Protein AF-A0AAU0F4C0-F1 (afdb_monomer)

Secondary structure (DSSP, 8-state):
-PPPPPP--HHHHHHHHHHHHHTT--HHHHHHHHHHHHHHTGGGS-HHHHHS-TT-HHHHHHHHHHHHHHHHHHHHHHHHHHHHHHHHHHHHHHHHHHHHHHS-TT----HHHHHHHHHHHHHHHHHHHTT--HHHHHHHHHHHH-HHHHHHHHHHHHHHHHHHTT-

Solvent-accessible surface area (backbone atoms only — not comparable to full-atom values): 9685 Å² total; per-residue (Å²): 134,86,79,80,82,80,88,74,57,72,66,61,49,50,54,45,47,52,53,13,60,76,70,73,44,57,55,69,56,50,53,50,52,54,50,48,52,50,63,79,42,37,89,74,65,36,69,68,62,58,68,74,56,87,81,47,70,68,62,52,51,54,51,50,52,54,49,50,52,53,51,50,52,51,52,50,51,49,51,53,51,49,50,52,51,48,53,50,49,52,51,47,48,52,49,50,51,48,42,66,60,63,72,44,93,80,57,91,77,54,70,69,57,56,54,50,53,52,55,48,52,53,49,49,53,53,31,53,77,67,77,43,52,73,66,56,52,37,53,49,39,29,73,76,72,31,62,70,58,22,52,52,50,53,54,52,50,54,58,51,56,60,58,61,71,77,108

Foldseek 3Di:
DDDDDDDDDPVVVVVLVVVCVVVVHDSVVSVVVVVVVCVVVVVCVDVCLCVPPVDDPPVNVVVVVVVVVVVVVVVVVVVVVVVVVVVVVVVVVVVVVVCVVVVCPPDDDPVVVVVVVVVVVVVCVVQVVVVHDVVNVLVVCCVPPNNVVSVVSVVVVVVVVVVVVVD

pLDDT: mean 70.91, std 15.02, range [34.91, 93.12]

Mean predicted aligned error: 20.2 Å

Radius of gyration: 31.04 Å; Cα contacts (8 Å, |Δi|>4): 35; chains: 1; bounding box: 65×51×76 Å

Organism: NCBI:txid1735111

Sequence (167 aa):
MAFKQINVDAETFEKINEISNLFQIKKYVAVKKIVEFFSENISIVDEKFFASEQKNLDAIDDKLEKMFKSILQSEVNRIISFIKVQDKFMANMKRDLVKLVDSDHSKTDSPLFYYYDIVFEYCELFLEKNNLSFNDVYEEIKKNQGIDYAQEFQKALNNIQTKSVQH

Structure (mmCIF, N/CA/C/O backbone):
data_AF-A0AAU0F4C0-F1
#
_entry.id   AF-A0AAU0F4C0-F1
#
loop_
_atom_site.group_PDB
_atom_site.id
_atom_site.type_symbol
_atom_site.label_atom_id
_atom_site.label_alt_id
_atom_site.label_comp_id
_atom_site.label_asym_id
_atom_site.label_entity_id
_atom_site.label_seq_id
_atom_site.pdbx_PDB_ins_code
_atom_site.Cartn_x
_atom_site.Cartn_y
_atom_site.Cartn_z
_atom_site.occupancy
_atom_site.B_iso_or_equiv
_atom_site.auth_seq_id
_atom_site.auth_comp_id
_atom_site.auth_asym_id
_atom_site.auth_atom_id
_atom_site.pdbx_PDB_model_num
ATOM 1 N N . MET A 1 1 ? -34.356 -28.435 16.110 1.00 45.12 1 MET A N 1
ATOM 2 C CA . MET A 1 1 ? -33.372 -27.698 16.932 1.00 45.12 1 MET A CA 1
ATOM 3 C C . MET A 1 1 ? -33.948 -26.322 17.207 1.00 45.12 1 MET A C 1
ATOM 5 O O . MET A 1 1 ? -34.289 -25.640 16.251 1.00 45.12 1 MET A O 1
ATOM 9 N N . ALA A 1 2 ? -34.141 -25.948 18.471 1.00 44.44 2 ALA A N 1
ATOM 10 C CA . ALA A 1 2 ? -34.570 -24.594 18.810 1.00 44.44 2 ALA A CA 1
ATOM 11 C C . ALA A 1 2 ? -33.359 -23.664 18.686 1.00 44.44 2 ALA A C 1
ATOM 13 O O . ALA A 1 2 ? -32.356 -23.864 19.373 1.00 44.44 2 ALA A O 1
ATOM 14 N N . PHE A 1 3 ? -33.423 -22.687 17.783 1.00 51.41 3 PHE A N 1
ATOM 15 C CA . PHE A 1 3 ? -32.409 -21.641 17.728 1.00 51.41 3 PHE A CA 1
ATOM 16 C C . PHE A 1 3 ? -32.536 -20.802 18.999 1.00 51.41 3 PHE A C 1
ATOM 18 O O . PHE A 1 3 ? -33.595 -20.236 19.265 1.00 51.41 3 PHE A O 1
ATOM 25 N N . LYS A 1 4 ? -31.474 -20.754 19.811 1.00 70.12 4 LYS A N 1
ATOM 26 C CA . LYS A 1 4 ? -31.420 -19.828 20.943 1.00 70.12 4 LYS A CA 1
ATOM 27 C C . LYS A 1 4 ? -31.392 -18.413 20.380 1.00 70.12 4 LYS A C 1
ATOM 29 O O . LYS A 1 4 ? -30.469 -18.054 19.652 1.00 70.12 4 LYS A O 1
ATOM 34 N N . GLN A 1 5 ? -32.416 -17.636 20.701 1.00 74.75 5 GLN A N 1
ATOM 35 C CA . GLN A 1 5 ? -32.456 -16.225 20.364 1.00 74.75 5 GLN A CA 1
ATOM 36 C C . GLN A 1 5 ? -31.503 -15.477 21.298 1.00 74.75 5 GLN A C 1
ATOM 38 O O . GLN A 1 5 ? -31.560 -15.649 22.516 1.00 74.75 5 GLN A O 1
ATOM 43 N N . ILE A 1 6 ? -30.600 -14.690 20.718 1.00 72.62 6 ILE A N 1
ATOM 44 C CA . ILE A 1 6 ? -29.698 -13.811 21.460 1.00 72.62 6 ILE A CA 1
ATOM 45 C C . ILE A 1 6 ? -30.324 -12.423 21.424 1.00 72.62 6 ILE A C 1
ATOM 47 O O . ILE A 1 6 ? -30.520 -11.861 20.346 1.00 72.62 6 ILE A O 1
ATOM 51 N N . ASN A 1 7 ? -30.658 -11.895 22.597 1.00 79.12 7 ASN A N 1
ATOM 52 C CA . ASN A 1 7 ? -31.105 -10.517 22.731 1.00 79.12 7 ASN A CA 1
ATOM 53 C C . ASN A 1 7 ? -29.868 -9.629 22.863 1.00 79.12 7 ASN A C 1
ATOM 55 O O . ASN A 1 7 ? -29.039 -9.859 23.741 1.00 79.12 7 ASN A O 1
ATOM 59 N N . VAL A 1 8 ? -29.754 -8.643 21.981 1.00 81.38 8 VAL A N 1
ATOM 60 C CA . VAL A 1 8 ? -28.727 -7.596 22.022 1.00 81.38 8 VAL A CA 1
ATOM 61 C C . VAL A 1 8 ? -29.414 -6.250 22.208 1.00 81.38 8 VAL A C 1
ATOM 63 O O . VAL A 1 8 ? -30.569 -6.084 21.808 1.00 81.38 8 VAL A O 1
ATOM 66 N N . ASP A 1 9 ? -28.729 -5.306 22.841 1.00 86.38 9 ASP A N 1
ATOM 67 C CA . ASP A 1 9 ? -29.214 -3.936 22.959 1.00 86.38 9 ASP A CA 1
ATOM 68 C C . ASP A 1 9 ? -29.210 -3.219 21.593 1.00 86.38 9 ASP A C 1
ATOM 70 O O . ASP A 1 9 ? -28.618 -3.681 20.611 1.00 86.38 9 ASP A O 1
ATOM 74 N N . ALA A 1 10 ? -29.916 -2.089 21.526 1.00 84.75 10 ALA A N 1
ATOM 75 C CA . ALA A 1 10 ? -30.101 -1.341 20.286 1.00 84.75 10 ALA A CA 1
ATOM 76 C C . ALA A 1 10 ? -28.785 -0.773 19.727 1.00 84.75 10 ALA A C 1
ATOM 78 O O . ALA A 1 10 ? -28.613 -0.739 18.511 1.00 84.75 10 ALA A O 1
ATOM 79 N N . GLU A 1 11 ? -27.848 -0.374 20.590 1.00 86.56 11 GLU A N 1
ATOM 80 C CA . GLU A 1 11 ? -26.563 0.187 20.169 1.00 86.56 11 GLU A CA 1
ATOM 81 C C . GLU A 1 11 ? -25.691 -0.894 19.520 1.00 86.56 11 GLU A C 1
ATOM 83 O O . GLU A 1 11 ? -25.175 -0.715 18.416 1.00 86.56 11 GLU A O 1
ATOM 88 N N . THR A 1 12 ? -25.596 -2.063 20.157 1.00 84.94 12 THR A N 1
ATOM 89 C CA . THR A 1 12 ? -24.905 -3.232 19.607 1.00 84.94 12 THR A CA 1
ATOM 90 C C . THR A 1 12 ? -25.523 -3.661 18.275 1.00 84.94 12 THR A C 1
ATOM 92 O O . THR A 1 12 ? -24.805 -4.012 17.335 1.00 84.94 12 THR A O 1
ATOM 95 N N . PHE A 1 13 ? -26.853 -3.610 18.154 1.00 86.50 13 PHE A N 1
ATOM 96 C CA . PHE A 1 13 ? -27.536 -3.930 16.903 1.00 86.50 13 PHE A CA 1
ATOM 97 C C . PHE A 1 13 ? -27.202 -2.945 15.775 1.00 86.50 13 PHE A C 1
ATOM 99 O O . PHE A 1 13 ? -26.969 -3.385 14.646 1.00 86.50 13 PHE A O 1
ATOM 106 N N . GLU A 1 14 ? -27.127 -1.642 16.062 1.00 91.00 14 GLU A N 1
ATOM 107 C CA . GLU A 1 14 ? -26.717 -0.645 15.067 1.00 91.00 14 GLU A CA 1
ATOM 108 C C . GLU A 1 14 ? -25.257 -0.815 14.643 1.00 91.00 14 GLU A C 1
ATOM 110 O O . GLU A 1 14 ? -24.973 -0.832 13.448 1.00 91.00 14 GLU A O 1
ATOM 115 N N . LYS A 1 15 ? -24.335 -1.095 15.571 1.00 90.00 15 LYS A N 1
ATOM 116 C CA . LYS A 1 15 ? -22.936 -1.399 15.210 1.00 90.00 15 LYS A CA 1
ATOM 117 C C . LYS A 1 15 ? -22.832 -2.621 14.289 1.00 90.00 15 LYS A C 1
ATOM 119 O O . LYS A 1 15 ? -22.069 -2.625 13.322 1.00 90.00 15 LYS A O 1
ATOM 124 N N . ILE A 1 16 ? -23.639 -3.658 14.532 1.00 90.62 16 ILE A N 1
ATOM 125 C CA . ILE A 1 16 ? -23.721 -4.821 13.634 1.00 90.62 16 ILE A CA 1
ATOM 126 C C . ILE A 1 16 ? -24.290 -4.417 12.263 1.00 90.62 16 ILE A C 1
ATOM 128 O O . ILE A 1 16 ? -23.818 -4.928 11.243 1.00 90.62 16 ILE A O 1
ATOM 132 N N . ASN A 1 17 ? -25.274 -3.510 12.209 1.00 89.94 17 ASN A N 1
ATOM 133 C CA . ASN A 1 17 ? -25.804 -2.979 10.948 1.00 89.94 17 ASN A CA 1
ATOM 134 C C . ASN A 1 17 ? -24.740 -2.221 10.159 1.00 89.94 17 ASN A C 1
ATOM 136 O O . ASN A 1 17 ? -24.603 -2.457 8.960 1.00 89.94 17 ASN A O 1
ATOM 140 N N . GLU A 1 18 ? -23.983 -1.344 10.812 1.00 92.38 18 GLU A N 1
ATOM 141 C CA . GLU A 1 18 ? -22.927 -0.556 10.179 1.00 92.38 18 GLU A CA 1
ATOM 142 C C . GLU A 1 18 ? -21.862 -1.456 9.553 1.00 92.38 18 GLU A C 1
ATOM 144 O O . GLU A 1 18 ? -21.565 -1.315 8.368 1.00 92.38 18 GLU A O 1
ATOM 149 N N . ILE A 1 19 ? -21.363 -2.450 10.29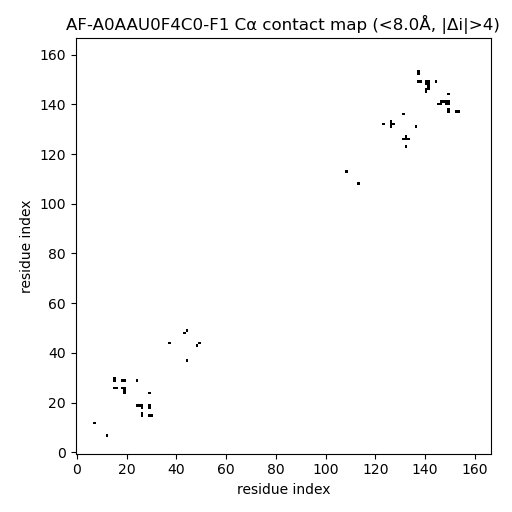6 1.00 89.94 19 ILE A N 1
ATOM 150 C CA . ILE A 1 19 ? -20.388 -3.428 9.785 1.00 89.94 19 ILE A CA 1
ATOM 151 C C . ILE A 1 19 ? -20.983 -4.221 8.613 1.00 89.94 19 ILE A C 1
ATOM 153 O O . ILE A 1 19 ? -20.341 -4.407 7.578 1.00 89.94 19 ILE A O 1
ATOM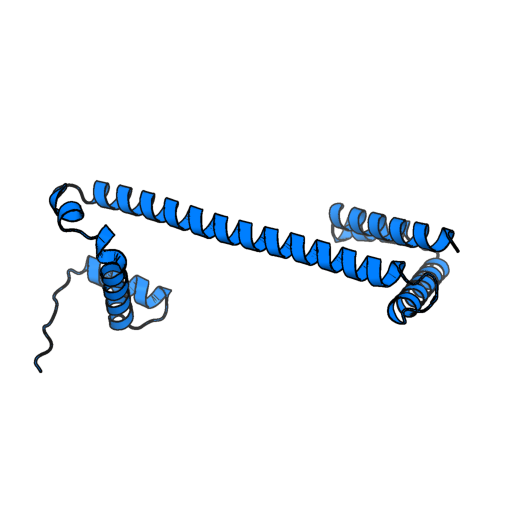 157 N N . SER A 1 20 ? -22.227 -4.681 8.753 1.00 90.69 20 SER A N 1
ATOM 158 C CA . SER A 1 20 ? -22.945 -5.419 7.708 1.00 90.69 20 SER A CA 1
ATOM 159 C C . SER A 1 20 ? -23.050 -4.603 6.414 1.00 90.69 20 SER A C 1
ATOM 161 O O . SER A 1 20 ? -22.793 -5.140 5.335 1.00 90.69 20 SER A O 1
ATOM 163 N N . ASN A 1 21 ? -23.367 -3.312 6.523 1.00 89.69 21 ASN A N 1
ATOM 164 C CA . ASN A 1 21 ? -23.500 -2.398 5.391 1.00 89.69 21 ASN A CA 1
ATOM 165 C C . ASN A 1 21 ? -22.142 -2.048 4.770 1.00 89.69 21 ASN A C 1
ATOM 167 O O . ASN A 1 21 ? -22.007 -2.101 3.548 1.00 89.69 21 ASN A O 1
ATOM 171 N N . LEU A 1 22 ? -21.134 -1.744 5.594 1.00 93.12 22 LEU A N 1
ATOM 172 C CA . LEU A 1 22 ? -19.794 -1.354 5.151 1.00 93.12 22 LEU A CA 1
ATOM 173 C C . LEU A 1 22 ? -19.130 -2.447 4.307 1.00 93.12 22 LEU A C 1
ATOM 175 O O . LEU A 1 22 ? -18.560 -2.164 3.257 1.00 93.12 22 LEU A O 1
ATOM 179 N N . PHE A 1 23 ? -19.239 -3.702 4.745 1.00 89.94 23 PHE A N 1
ATOM 180 C CA . PHE A 1 23 ? -18.644 -4.846 4.051 1.00 89.94 23 PHE A CA 1
ATOM 181 C C . PHE A 1 23 ? -19.611 -5.550 3.090 1.00 89.94 23 PHE A C 1
ATOM 183 O O . PHE A 1 23 ? -19.240 -6.554 2.487 1.00 89.94 23 PHE A O 1
ATOM 190 N N . GLN A 1 24 ? -20.844 -5.050 2.947 1.00 92.19 24 GLN A N 1
ATOM 191 C CA . GLN A 1 24 ? -21.904 -5.651 2.127 1.00 92.19 24 GLN A CA 1
ATOM 192 C C . GLN A 1 24 ? -22.139 -7.146 2.413 1.00 92.19 24 GLN A C 1
ATOM 194 O O . GLN A 1 24 ? -22.375 -7.958 1.516 1.00 92.19 24 GLN A O 1
ATOM 199 N N . ILE A 1 25 ? -22.092 -7.526 3.687 1.00 90.44 25 ILE A N 1
ATOM 200 C CA . ILE A 1 25 ? -22.332 -8.899 4.144 1.00 90.44 25 ILE A CA 1
ATOM 201 C C . ILE A 1 25 ? -23.614 -8.969 4.959 1.00 90.44 25 ILE A C 1
ATOM 203 O O . ILE A 1 25 ? -24.063 -7.977 5.517 1.00 90.44 25 ILE A O 1
ATOM 207 N N . LYS A 1 26 ? -24.216 -10.155 5.078 1.00 90.25 26 LYS A N 1
ATOM 208 C CA . LYS A 1 26 ? -25.392 -10.348 5.943 1.00 90.25 26 LYS A CA 1
ATOM 209 C C . LYS A 1 26 ? -24.985 -10.249 7.421 1.00 90.25 26 LYS A C 1
ATOM 211 O O . LYS A 1 26 ? -23.952 -10.794 7.801 1.00 90.25 26 LYS A O 1
ATOM 216 N N . LYS A 1 27 ? -25.836 -9.667 8.275 1.00 86.00 27 LYS A N 1
ATOM 217 C CA . LYS A 1 27 ? -25.580 -9.481 9.724 1.00 86.00 27 LYS A CA 1
ATOM 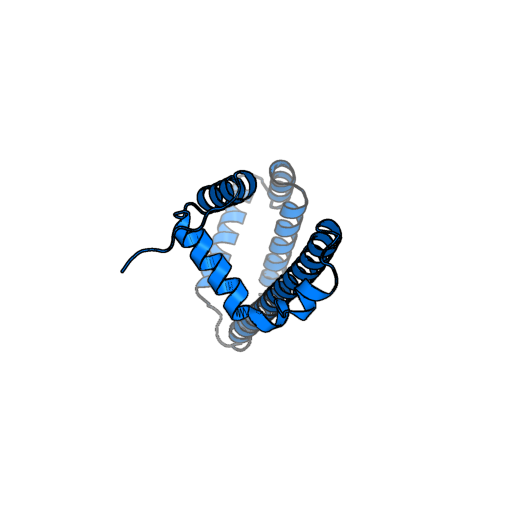218 C C . LYS A 1 27 ? -25.099 -10.750 10.437 1.00 86.00 27 LYS A C 1
ATOM 220 O O . LYS A 1 27 ? -24.137 -10.707 11.193 1.00 86.00 27 LYS A O 1
ATOM 225 N N . TYR A 1 28 ? -25.707 -11.907 10.154 1.00 84.88 28 TYR A N 1
ATOM 226 C CA . TYR A 1 28 ? -25.278 -13.173 10.767 1.00 84.88 28 TYR A CA 1
ATOM 227 C C . TYR A 1 28 ? -23.866 -13.603 10.333 1.00 84.88 28 TYR A C 1
ATOM 229 O O . TYR A 1 28 ? -23.175 -14.270 11.097 1.00 84.88 28 TYR A O 1
ATOM 237 N N . VAL A 1 29 ? -23.427 -13.232 9.123 1.00 83.62 29 VAL A N 1
ATOM 238 C CA . VAL A 1 29 ? -22.064 -13.491 8.631 1.00 83.62 29 VAL A CA 1
ATOM 239 C C . VAL A 1 29 ? -21.077 -12.592 9.364 1.00 83.62 29 VAL A C 1
ATOM 241 O O . VAL A 1 29 ? -20.033 -13.082 9.783 1.00 83.62 29 VAL A O 1
ATOM 244 N N . ALA A 1 30 ? -21.432 -11.322 9.581 1.00 86.62 30 ALA A N 1
ATOM 245 C CA . ALA A 1 30 ? -20.632 -10.401 10.386 1.00 86.62 30 ALA A CA 1
ATOM 246 C C . ALA A 1 30 ? -20.437 -10.946 11.810 1.00 86.62 30 ALA A C 1
ATOM 248 O O . ALA A 1 30 ? -19.305 -11.114 12.256 1.00 86.62 30 ALA A O 1
ATOM 249 N N . VAL A 1 31 ? -21.526 -11.343 12.479 1.00 86.00 31 VAL A N 1
ATOM 250 C CA . VAL A 1 31 ? -21.469 -11.946 13.823 1.00 86.00 31 VAL A CA 1
ATOM 251 C C . VAL A 1 31 ? -20.630 -13.227 13.828 1.00 86.00 31 VAL A C 1
ATOM 253 O O . VAL A 1 31 ? -19.776 -13.391 14.694 1.00 86.00 31 VAL A O 1
ATOM 256 N N . LYS A 1 32 ? -20.809 -14.119 12.843 1.00 84.50 32 LYS A N 1
ATOM 257 C CA . LYS A 1 32 ? -20.011 -15.352 12.734 1.00 84.50 32 LYS A CA 1
ATOM 258 C C . LYS A 1 32 ? -18.517 -15.051 12.613 1.00 84.50 32 LYS A C 1
ATOM 260 O O . LYS A 1 32 ? -17.724 -15.700 13.279 1.00 84.50 32 LYS A O 1
ATOM 265 N N . LYS A 1 33 ? -18.143 -14.061 11.799 1.00 84.88 33 LYS A N 1
ATOM 266 C CA . LYS A 1 33 ? -16.746 -13.661 11.593 1.00 84.88 33 LYS A CA 1
ATOM 267 C C . LYS A 1 33 ? -16.118 -13.053 12.841 1.00 84.88 33 LYS A C 1
ATOM 269 O O . LYS A 1 33 ? -14.971 -13.360 13.141 1.00 84.88 33 LYS A O 1
ATOM 274 N N . ILE A 1 34 ? -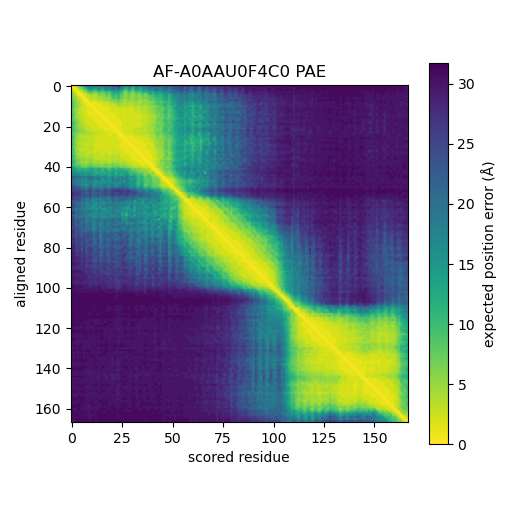16.877 -12.255 13.587 1.00 83.81 34 ILE A N 1
ATOM 275 C CA . ILE A 1 34 ? -16.438 -11.703 14.874 1.00 83.81 34 ILE A CA 1
ATOM 276 C C . ILE A 1 34 ? -16.189 -12.834 15.882 1.00 83.81 34 ILE A C 1
ATOM 278 O O . ILE A 1 34 ? -15.152 -12.861 16.539 1.00 83.81 34 ILE A O 1
ATOM 282 N N . VAL A 1 35 ? -17.104 -13.805 15.966 1.00 83.00 35 VAL A N 1
ATOM 283 C CA . VAL A 1 35 ? -16.941 -14.974 16.844 1.00 83.00 35 VAL A CA 1
ATOM 284 C C . VAL A 1 35 ? -15.742 -15.828 16.425 1.00 83.00 35 VAL A C 1
ATOM 286 O O . VAL A 1 35 ? -14.957 -16.215 17.284 1.00 83.00 35 VAL A O 1
ATOM 289 N N . GLU A 1 36 ? -15.571 -16.093 15.124 1.00 81.81 36 GLU A N 1
ATOM 290 C CA . GLU A 1 36 ? -14.408 -16.816 14.583 1.00 81.81 36 GLU A CA 1
ATOM 291 C C . GLU A 1 36 ? -13.103 -16.116 14.986 1.00 81.81 36 GLU A C 1
ATOM 293 O O . GLU A 1 36 ? -12.242 -16.750 15.594 1.00 81.81 36 GLU A O 1
ATOM 298 N N . PHE A 1 37 ? -13.011 -14.800 14.767 1.00 82.44 37 PHE A N 1
ATOM 299 C CA . PHE A 1 37 ? -11.844 -13.996 15.125 1.00 82.44 37 PHE A CA 1
ATOM 300 C C . PHE A 1 37 ? -11.485 -14.121 16.608 1.00 82.44 37 PHE A C 1
ATOM 302 O O . PHE A 1 37 ? -10.341 -14.429 16.939 1.00 82.44 37 PHE A O 1
ATOM 309 N N . PHE A 1 38 ? -12.445 -13.934 17.516 1.00 77.19 38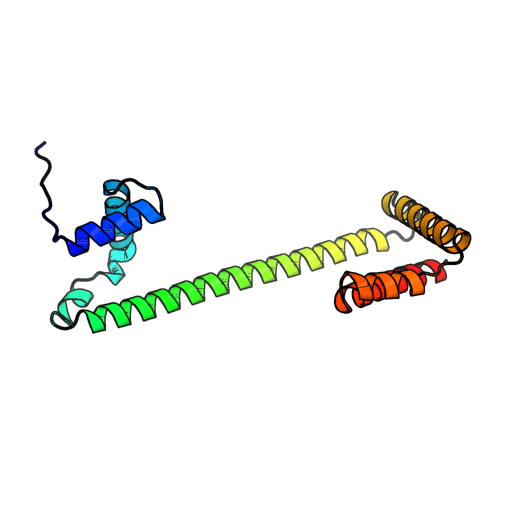 PHE A N 1
ATOM 310 C CA . PHE A 1 38 ? -12.161 -14.055 18.947 1.00 77.19 38 PHE A CA 1
ATOM 311 C C . PHE A 1 38 ? -11.864 -15.496 19.374 1.00 77.19 38 PHE A C 1
ATOM 313 O O . PHE A 1 38 ? -11.056 -15.695 20.275 1.00 77.19 38 PHE A O 1
ATOM 320 N N . SER A 1 39 ? -12.450 -16.501 18.714 1.00 74.06 39 SER A N 1
ATOM 321 C CA . SER A 1 39 ? -12.148 -17.910 18.996 1.00 74.06 39 SER A CA 1
ATOM 322 C C . SER A 1 39 ? -10.722 -18.299 18.594 1.00 74.06 39 SER A C 1
ATOM 324 O O . SER A 1 39 ? -10.038 -18.995 19.340 1.00 74.06 39 SER A O 1
ATOM 326 N N . GLU A 1 40 ? -10.243 -17.801 17.451 1.00 75.94 40 GLU A N 1
ATOM 327 C CA . GLU A 1 40 ? -8.881 -18.037 16.956 1.00 75.94 40 GLU A CA 1
ATOM 328 C C . GLU A 1 40 ? -7.839 -17.265 17.775 1.00 75.94 40 GLU A C 1
ATOM 330 O O . GLU A 1 40 ? -6.690 -17.686 17.890 1.00 75.94 40 GLU A O 1
ATOM 335 N N . ASN A 1 41 ? -8.262 -16.167 18.404 1.00 72.00 41 ASN A N 1
ATOM 336 C CA . ASN A 1 41 ? -7.429 -15.297 19.224 1.00 72.00 41 ASN A CA 1
ATOM 337 C C . ASN A 1 41 ? -7.756 -15.414 20.722 1.00 72.00 41 ASN A C 1
ATOM 339 O O . ASN A 1 41 ? -7.553 -14.467 21.477 1.00 72.00 41 ASN A O 1
ATOM 343 N N . ILE A 1 42 ? -8.234 -16.581 21.174 1.00 65.06 42 ILE A N 1
ATOM 344 C CA . ILE A 1 42 ? -8.664 -16.827 22.564 1.00 65.06 42 ILE A CA 1
ATOM 345 C C . ILE A 1 42 ? -7.587 -16.481 23.604 1.00 65.06 42 ILE A C 1
ATOM 347 O O . ILE A 1 42 ? -7.917 -16.056 24.706 1.00 65.06 42 ILE A O 1
ATOM 351 N N . SER A 1 43 ? -6.302 -16.594 23.254 1.00 63.66 43 SER A N 1
ATOM 352 C CA . SER A 1 43 ? -5.180 -16.198 24.119 1.00 63.66 43 SER A CA 1
ATOM 353 C C . SER A 1 43 ? -5.164 -14.702 24.466 1.00 63.66 43 SER A C 1
ATOM 355 O O . SER A 1 43 ? -4.552 -14.311 25.456 1.00 63.66 43 SER A O 1
ATOM 357 N N . ILE A 1 44 ? -5.837 -13.872 23.666 1.00 61.50 44 ILE A N 1
ATOM 358 C CA . ILE A 1 44 ? -6.006 -12.425 23.861 1.00 61.50 44 ILE A CA 1
ATOM 359 C C . ILE A 1 44 ? -7.261 -12.126 24.703 1.00 61.50 44 ILE A C 1
ATOM 361 O O . ILE A 1 44 ? -7.339 -11.095 25.364 1.00 61.50 44 ILE A O 1
ATOM 365 N N . VAL A 1 45 ? -8.218 -13.056 24.707 1.00 60.12 45 VAL A N 1
ATOM 366 C CA . VAL A 1 45 ? -9.585 -12.938 25.243 1.00 60.12 45 VAL A CA 1
ATOM 367 C C . VAL A 1 45 ? -9.754 -13.851 26.473 1.00 60.12 45 VAL A C 1
ATOM 369 O O . VAL A 1 45 ? -10.810 -14.432 26.705 1.00 60.12 45 VAL A O 1
ATOM 372 N N . ASP A 1 46 ? -8.678 -14.042 27.237 1.00 61.91 46 ASP A N 1
ATOM 373 C CA . ASP A 1 46 ? -8.653 -14.805 28.493 1.00 61.91 46 ASP A CA 1
ATOM 374 C C . ASP A 1 46 ? -9.603 -14.157 29.526 1.00 61.91 46 ASP A C 1
ATOM 376 O O . ASP A 1 46 ? -9.769 -12.939 29.550 1.00 61.91 46 ASP A O 1
ATOM 380 N N . GLU A 1 47 ? -10.199 -14.944 30.427 1.00 60.16 47 GLU A N 1
ATOM 381 C CA . GLU A 1 47 ? -10.880 -14.439 31.627 1.00 60.16 47 GLU A CA 1
ATOM 382 C C . GLU A 1 47 ? -10.066 -13.368 32.366 1.00 60.16 47 GLU A C 1
ATOM 384 O O . GLU A 1 47 ? -10.657 -12.424 32.867 1.00 60.16 47 GLU A O 1
ATOM 389 N N . LYS A 1 48 ? -8.728 -13.418 32.377 1.00 60.81 48 LYS A N 1
ATOM 390 C CA . LYS A 1 48 ? -7.858 -12.360 32.924 1.00 60.81 48 LYS A CA 1
ATOM 391 C C . LYS A 1 48 ? -7.992 -11.011 32.213 1.00 60.81 48 LYS A C 1
ATOM 393 O O . LYS A 1 48 ? -7.791 -9.988 32.860 1.00 60.81 48 LYS A O 1
ATOM 398 N N . PHE A 1 49 ? -8.318 -10.995 30.919 1.00 62.06 49 PHE A N 1
ATOM 399 C CA . PHE A 1 49 ? -8.588 -9.774 30.155 1.00 62.06 49 PHE A CA 1
ATOM 400 C C . PHE A 1 49 ? -9.872 -9.090 30.643 1.00 62.06 49 PHE A C 1
ATOM 402 O O . PHE A 1 49 ? -9.892 -7.872 30.798 1.00 62.06 49 PHE A O 1
ATOM 409 N N . PHE A 1 50 ? -10.914 -9.868 30.951 1.00 59.59 50 PHE A N 1
ATOM 410 C CA . PHE A 1 50 ? -12.194 -9.341 31.445 1.00 59.59 50 PHE A CA 1
ATOM 411 C C . PHE A 1 50 ? -12.261 -9.196 32.971 1.00 59.59 50 PHE A C 1
ATOM 413 O O . PHE A 1 50 ? -12.995 -8.350 33.478 1.00 59.59 50 PHE A O 1
ATOM 420 N N . ALA A 1 51 ? -11.495 -9.994 33.714 1.00 57.28 51 ALA A N 1
ATOM 421 C CA . ALA A 1 51 ? -11.478 -9.999 35.172 1.00 57.28 51 ALA A CA 1
ATOM 422 C C . ALA A 1 51 ? -10.670 -8.836 35.758 1.00 57.28 51 ALA A C 1
ATOM 424 O O . ALA A 1 51 ? -10.895 -8.482 36.915 1.00 57.28 51 ALA A O 1
ATOM 425 N N . SER A 1 52 ? -9.741 -8.227 35.003 1.00 52.53 52 SER A N 1
ATOM 426 C CA . SER A 1 52 ? -8.917 -7.140 35.543 1.00 52.53 52 SER A CA 1
ATOM 427 C C . SER A 1 52 ? -9.648 -5.804 35.664 1.00 52.53 52 SER A C 1
ATOM 429 O O . SER A 1 52 ? -9.297 -5.037 36.551 1.00 52.53 52 SER A O 1
ATOM 431 N N . GLU A 1 53 ? -10.659 -5.501 34.842 1.00 52.91 53 GLU A N 1
ATOM 432 C CA . GLU A 1 53 ? -11.300 -4.175 34.861 1.00 52.91 53 GLU A CA 1
ATOM 433 C C . GLU A 1 53 ? -12.772 -4.216 34.448 1.00 52.91 53 GLU A C 1
ATOM 435 O O . GLU A 1 53 ? -13.185 -3.727 33.402 1.00 52.91 53 GLU A O 1
ATOM 440 N N . GLN A 1 54 ? -13.617 -4.720 35.337 1.00 48.22 54 GLN A N 1
ATOM 441 C CA . GLN A 1 54 ? -15.069 -4.690 35.159 1.00 48.22 54 GLN A CA 1
ATOM 442 C C . GLN A 1 54 ? -15.691 -3.291 35.392 1.00 48.22 54 GLN A C 1
ATOM 444 O O . GLN A 1 54 ? -16.865 -3.197 35.746 1.00 48.22 54 GLN A O 1
ATOM 449 N N . LYS A 1 55 ? -14.927 -2.192 35.247 1.00 50.78 55 LYS A N 1
ATOM 450 C CA . LYS A 1 55 ? -15.411 -0.830 35.556 1.00 50.78 55 LYS A CA 1
ATOM 451 C C . LYS A 1 55 ? -15.021 0.308 34.605 1.00 50.78 55 LYS A C 1
ATOM 453 O O . LYS A 1 55 ? -15.538 1.396 34.819 1.00 50.78 55 LYS A O 1
ATOM 458 N N . ASN A 1 56 ? -14.214 0.107 33.562 1.00 53.88 56 ASN A N 1
ATOM 459 C CA . ASN A 1 56 ? -13.943 1.179 32.591 1.00 53.88 56 ASN A CA 1
ATOM 460 C C . ASN A 1 56 ? -13.864 0.633 31.164 1.00 53.88 56 ASN A C 1
ATOM 462 O O . ASN A 1 56 ? -12.837 0.100 30.755 1.00 53.88 56 ASN A O 1
ATOM 466 N N . LEU A 1 57 ? -14.954 0.794 30.409 1.00 57.88 57 LEU A N 1
ATOM 467 C CA . LEU A 1 57 ? -14.999 0.493 28.973 1.00 57.88 57 LEU A CA 1
ATOM 468 C C . LEU A 1 57 ? -13.927 1.288 28.208 1.00 57.88 57 LEU A C 1
ATOM 470 O O . LEU A 1 57 ? -13.235 0.713 27.376 1.00 57.88 57 LEU A O 1
ATOM 474 N N . ASP A 1 58 ? -13.674 2.538 28.607 1.00 58.12 58 ASP A N 1
ATOM 475 C CA . ASP A 1 58 ? -12.640 3.395 28.011 1.00 58.12 58 ASP A CA 1
ATOM 476 C C . ASP A 1 58 ? -11.222 2.804 28.124 1.00 58.12 58 ASP A C 1
ATOM 478 O O . ASP A 1 58 ? -10.406 2.948 27.219 1.00 58.12 58 ASP A O 1
ATOM 482 N N . ALA A 1 59 ? -10.914 2.095 29.217 1.00 59.16 59 ALA A N 1
ATOM 483 C CA . ALA A 1 59 ? -9.603 1.469 29.411 1.00 59.16 59 ALA A CA 1
ATOM 484 C C . ALA A 1 59 ? -9.425 0.211 28.541 1.00 59.16 59 ALA A C 1
ATOM 486 O O . ALA A 1 59 ? -8.311 -0.111 28.114 1.00 59.16 59 ALA A O 1
ATOM 487 N N . ILE A 1 60 ? -10.528 -0.484 28.250 1.00 58.16 60 ILE A N 1
ATOM 488 C CA . ILE A 1 60 ? -10.561 -1.613 27.318 1.00 58.16 60 ILE A CA 1
ATOM 489 C C . ILE A 1 60 ? -10.385 -1.100 25.884 1.00 58.16 60 ILE A C 1
ATOM 491 O O . ILE A 1 60 ? -9.565 -1.657 25.150 1.00 58.16 60 ILE A O 1
ATOM 495 N N . ASP A 1 61 ? -11.072 -0.016 25.518 1.00 62.56 61 ASP A N 1
ATOM 496 C CA . ASP A 1 61 ? -10.965 0.620 24.201 1.00 62.56 61 ASP A CA 1
ATOM 497 C C . ASP A 1 61 ? -9.541 1.130 23.936 1.00 62.56 61 ASP A C 1
ATOM 499 O O . ASP A 1 61 ? -8.942 0.776 22.920 1.00 62.56 61 ASP A O 1
ATOM 503 N N . ASP A 1 62 ? -8.926 1.824 24.898 1.00 69.38 62 ASP A N 1
ATOM 504 C CA . ASP A 1 62 ? -7.536 2.298 24.815 1.00 69.38 62 ASP A CA 1
ATOM 505 C C . ASP A 1 62 ? -6.531 1.155 24.597 1.00 69.38 62 ASP A C 1
ATOM 507 O O . ASP A 1 62 ? -5.510 1.289 23.906 1.00 69.38 62 ASP A O 1
ATOM 511 N N . LYS A 1 63 ? -6.783 0.008 25.233 1.00 66.06 63 LYS A N 1
ATOM 512 C CA . LYS A 1 63 ? -5.915 -1.168 25.146 1.00 66.06 63 LYS A CA 1
ATOM 513 C C . LYS A 1 63 ? -6.096 -1.881 23.811 1.00 66.06 63 LYS A C 1
ATOM 515 O O . LYS A 1 63 ? -5.096 -2.255 23.195 1.00 66.06 63 LYS A O 1
ATOM 520 N N . LEU A 1 64 ? -7.336 -2.016 23.342 1.00 65.50 64 LEU A N 1
ATOM 521 C CA . LEU A 1 64 ? -7.648 -2.540 22.014 1.00 65.50 64 LEU A CA 1
ATOM 522 C C . LEU A 1 64 ? -7.039 -1.653 20.927 1.00 65.50 64 LEU A C 1
ATOM 524 O O . LEU A 1 64 ? -6.361 -2.171 20.043 1.00 65.50 64 LEU A O 1
ATOM 528 N N . GLU A 1 65 ? -7.179 -0.333 21.022 1.00 69.38 65 GLU A N 1
ATOM 529 C CA . GLU A 1 65 ? -6.637 0.606 20.041 1.00 69.38 65 GLU A CA 1
ATOM 530 C C . GLU A 1 65 ? -5.102 0.549 19.985 1.00 69.38 65 GLU A C 1
ATOM 532 O O . GLU A 1 65 ? -4.515 0.451 18.902 1.00 69.38 65 GLU A O 1
ATOM 537 N N . LYS A 1 66 ? -4.424 0.495 21.142 1.00 73.00 66 LYS A N 1
ATOM 538 C CA . LYS A 1 66 ? -2.963 0.294 21.206 1.00 73.00 66 LYS A CA 1
ATOM 539 C C . LYS A 1 66 ? -2.531 -1.034 20.584 1.00 73.00 66 LYS A C 1
ATOM 541 O O . LYS A 1 66 ? -1.524 -1.072 19.871 1.00 73.00 66 LYS A O 1
ATOM 546 N N . MET A 1 67 ? -3.278 -2.110 20.825 1.00 67.56 67 MET A N 1
ATOM 547 C CA . MET A 1 67 ? -2.986 -3.423 20.248 1.00 67.56 67 MET A CA 1
ATOM 548 C C . MET A 1 67 ? -3.207 -3.442 18.733 1.00 67.56 67 MET A C 1
ATOM 550 O O . MET A 1 67 ? -2.316 -3.873 18.001 1.00 67.56 67 MET A O 1
ATOM 554 N N . PHE A 1 68 ? -4.326 -2.905 18.241 1.00 67.25 68 PHE A N 1
ATOM 555 C CA . PHE A 1 68 ? -4.600 -2.794 16.807 1.00 67.25 68 PHE A CA 1
ATOM 556 C C . PHE A 1 68 ? -3.550 -1.950 16.096 1.00 67.25 68 PHE A C 1
ATOM 558 O O . PHE A 1 68 ? -3.051 -2.354 15.047 1.00 67.25 68 PHE A O 1
ATOM 565 N N . LYS A 1 69 ? -3.148 -0.822 16.688 1.00 68.31 69 LYS A N 1
ATOM 566 C CA . LYS A 1 69 ? -2.090 0.032 16.145 1.00 68.31 69 LYS A CA 1
ATOM 567 C C . LYS A 1 69 ? -0.756 -0.708 16.048 1.00 68.31 69 LYS A C 1
ATOM 569 O O . LYS A 1 69 ? -0.078 -0.599 15.030 1.00 68.31 69 LYS A O 1
ATOM 574 N N . SER A 1 70 ? -0.401 -1.499 17.062 1.00 70.00 70 SER A N 1
ATOM 575 C CA . SER A 1 70 ? 0.814 -2.322 17.049 1.00 70.00 70 SER A CA 1
ATOM 576 C C . SER A 1 70 ? 0.777 -3.403 15.961 1.00 70.00 70 SER A C 1
ATOM 578 O O . SER A 1 70 ? 1.748 -3.551 15.215 1.00 70.00 70 SER A O 1
ATOM 580 N N . ILE A 1 71 ? -0.351 -4.108 15.820 1.00 68.31 71 ILE A N 1
ATOM 581 C CA . ILE A 1 71 ? -0.540 -5.147 14.798 1.00 68.31 71 ILE A CA 1
ATOM 582 C C . ILE A 1 71 ? -0.474 -4.533 13.397 1.00 68.31 71 ILE A C 1
ATOM 584 O O . ILE A 1 71 ? 0.328 -4.987 12.579 1.00 68.31 71 ILE A O 1
ATOM 588 N N . LEU A 1 72 ? -1.234 -3.461 13.148 1.00 65.00 72 LEU A N 1
ATOM 589 C CA . LEU A 1 72 ? -1.235 -2.723 11.881 1.00 65.00 72 LEU A CA 1
ATOM 590 C C . LEU A 1 72 ? 0.163 -2.227 11.518 1.00 65.00 72 LEU A C 1
ATOM 592 O O . LEU A 1 72 ? 0.595 -2.374 10.379 1.00 65.00 72 LEU A O 1
ATOM 596 N N . GLN A 1 73 ? 0.904 -1.684 12.482 1.00 71.19 73 GLN A N 1
ATOM 597 C CA . GLN A 1 73 ? 2.266 -1.224 12.241 1.00 71.19 73 GLN A CA 1
ATOM 598 C C . GLN A 1 73 ? 3.209 -2.384 11.889 1.00 71.19 73 GLN A C 1
ATOM 600 O O . GLN A 1 73 ? 4.070 -2.228 11.022 1.00 71.19 73 GLN A O 1
ATOM 605 N N . SER A 1 74 ? 3.037 -3.559 12.503 1.00 74.94 74 SER A N 1
ATOM 606 C CA . SER A 1 74 ? 3.813 -4.758 12.159 1.00 74.94 74 SER A CA 1
ATOM 607 C C . SER A 1 74 ? 3.499 -5.275 10.748 1.00 74.94 74 SER A C 1
ATOM 609 O O . SER A 1 74 ? 4.420 -5.567 9.984 1.00 74.94 74 SER A O 1
ATOM 611 N N . GLU A 1 75 ? 2.219 -5.306 10.373 1.00 63.41 75 GLU A N 1
ATOM 612 C CA . GLU A 1 75 ? 1.725 -5.730 9.059 1.00 63.41 75 GLU A CA 1
ATOM 613 C C . GLU A 1 75 ? 2.213 -4.777 7.961 1.00 63.41 75 GLU A C 1
ATOM 615 O O . GLU A 1 75 ? 2.801 -5.210 6.970 1.00 63.41 75 GLU A O 1
ATOM 620 N N . VAL A 1 76 ? 2.085 -3.463 8.174 1.00 70.25 76 VAL A N 1
ATOM 621 C CA . VAL A 1 76 ? 2.592 -2.433 7.254 1.00 70.25 76 VAL A CA 1
ATOM 622 C C . VAL A 1 76 ? 4.107 -2.547 7.092 1.00 70.25 76 VAL A C 1
ATOM 624 O O . VAL A 1 76 ? 4.606 -2.545 5.969 1.00 70.25 76 VAL A O 1
ATOM 627 N N . ASN A 1 77 ? 4.859 -2.730 8.180 1.00 73.94 77 ASN A N 1
ATOM 628 C CA . ASN A 1 77 ? 6.308 -2.931 8.104 1.00 73.94 77 ASN A CA 1
ATOM 629 C C . ASN A 1 77 ? 6.687 -4.218 7.359 1.00 73.94 77 ASN A C 1
ATOM 631 O O . ASN A 1 77 ? 7.707 -4.250 6.660 1.00 73.94 77 ASN A O 1
ATOM 635 N N . ARG A 1 78 ? 5.872 -5.272 7.468 1.00 69.44 78 ARG A N 1
ATOM 636 C CA . ARG A 1 78 ? 6.051 -6.529 6.735 1.00 69.44 78 ARG A CA 1
ATOM 637 C C . ARG A 1 78 ? 5.795 -6.343 5.242 1.00 69.44 78 ARG A C 1
ATOM 639 O O . ARG A 1 78 ? 6.601 -6.811 4.441 1.00 69.44 78 ARG A O 1
ATOM 646 N N . ILE A 1 79 ? 4.751 -5.602 4.872 1.00 65.50 79 ILE A N 1
ATOM 647 C CA . ILE A 1 79 ? 4.455 -5.230 3.480 1.00 65.50 79 ILE A CA 1
ATOM 648 C C . ILE A 1 79 ? 5.582 -4.365 2.908 1.00 65.50 79 ILE A C 1
ATOM 650 O O . ILE A 1 79 ? 6.103 -4.671 1.841 1.00 65.50 79 ILE A O 1
ATOM 654 N N . ILE A 1 80 ? 6.033 -3.342 3.640 1.00 67.69 80 ILE A N 1
ATOM 655 C CA . ILE A 1 80 ? 7.166 -2.497 3.234 1.00 67.69 80 ILE A CA 1
ATOM 656 C C . ILE A 1 80 ? 8.428 -3.344 3.032 1.00 67.69 80 ILE A C 1
ATOM 658 O O . ILE A 1 80 ? 9.148 -3.168 2.052 1.00 67.69 80 ILE A O 1
ATOM 662 N N . SER A 1 81 ? 8.705 -4.278 3.942 1.00 72.50 81 SER A N 1
ATOM 663 C CA . SER A 1 81 ? 9.846 -5.192 3.818 1.00 72.50 81 SER A CA 1
ATOM 664 C C . SER A 1 81 ? 9.720 -6.098 2.594 1.00 72.50 81 SER A C 1
ATOM 666 O O . SER A 1 81 ? 10.699 -6.289 1.876 1.00 72.50 81 SER A O 1
ATOM 668 N N . PHE A 1 82 ? 8.520 -6.611 2.316 1.00 70.38 82 PHE A N 1
ATOM 669 C CA . PHE A 1 82 ? 8.249 -7.414 1.128 1.00 70.38 82 PHE A CA 1
ATOM 670 C C . PHE A 1 82 ? 8.465 -6.610 -0.160 1.00 70.38 82 PHE A C 1
ATOM 672 O O . PHE A 1 82 ? 9.176 -7.079 -1.045 1.00 70.38 82 PHE A O 1
ATOM 679 N N . ILE A 1 83 ? 7.948 -5.378 -0.232 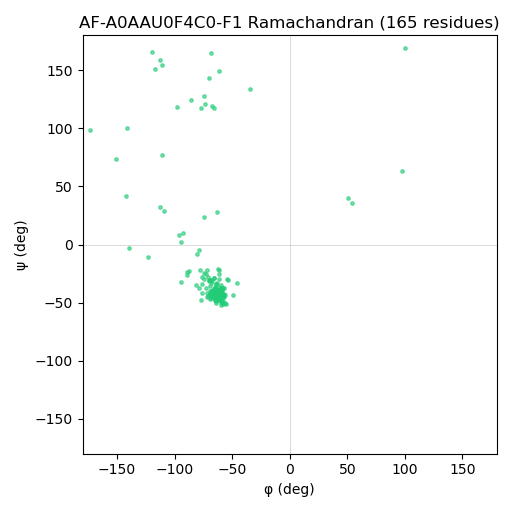1.00 65.56 83 ILE A N 1
ATOM 680 C CA . ILE A 1 83 ? 8.155 -4.470 -1.371 1.00 65.56 83 ILE A CA 1
ATOM 681 C C . ILE A 1 83 ? 9.650 -4.207 -1.575 1.00 65.56 83 ILE A C 1
ATOM 683 O O . ILE A 1 83 ? 10.150 -4.382 -2.676 1.00 65.56 83 ILE A O 1
ATOM 687 N N . LYS A 1 84 ? 10.407 -3.917 -0.510 1.00 70.81 84 LYS A N 1
ATOM 688 C CA . LYS A 1 84 ? 11.866 -3.720 -0.603 1.00 70.81 84 LYS A CA 1
ATOM 689 C C . LYS A 1 84 ? 12.607 -4.949 -1.138 1.00 70.81 84 LYS A C 1
ATOM 691 O O . LYS A 1 84 ? 13.588 -4.808 -1.867 1.00 70.81 84 LYS A O 1
ATOM 696 N N . VAL A 1 85 ? 12.177 -6.155 -0.760 1.00 75.31 85 VAL A N 1
ATOM 697 C CA . VAL A 1 85 ? 12.749 -7.404 -1.288 1.00 75.31 85 VAL A CA 1
ATOM 698 C C . VAL A 1 85 ? 12.412 -7.566 -2.770 1.00 75.31 85 VAL A C 1
ATOM 700 O O . VAL A 1 85 ? 13.304 -7.919 -3.540 1.00 75.31 85 VAL A O 1
ATOM 703 N N . GLN A 1 86 ? 11.179 -7.255 -3.178 1.00 64.00 86 GLN A N 1
ATOM 704 C CA . GLN A 1 86 ? 10.764 -7.264 -4.583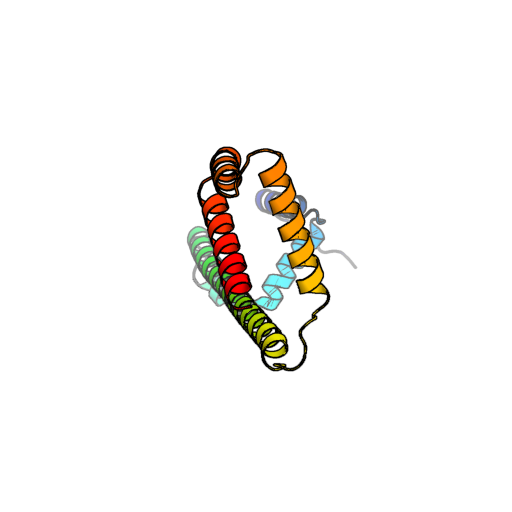 1.00 64.00 86 GLN A CA 1
ATOM 705 C C . GLN A 1 86 ? 11.527 -6.221 -5.408 1.00 64.00 86 GLN A C 1
ATOM 707 O O . GLN A 1 86 ? 12.063 -6.562 -6.455 1.00 64.00 86 GLN A O 1
ATOM 712 N N . ASP A 1 87 ? 11.695 -4.995 -4.913 1.00 65.38 87 ASP A N 1
ATOM 713 C CA . ASP A 1 87 ? 12.469 -3.943 -5.583 1.00 65.38 87 ASP A CA 1
ATOM 714 C C . ASP A 1 87 ? 13.931 -4.353 -5.768 1.00 65.38 87 ASP A C 1
ATOM 716 O O . ASP A 1 87 ? 14.513 -4.179 -6.840 1.00 65.38 87 ASP A O 1
ATOM 720 N N . LYS A 1 88 ? 14.534 -4.965 -4.741 1.00 70.31 88 LYS A N 1
ATOM 721 C CA . LYS A 1 88 ? 15.899 -5.496 -4.825 1.00 70.31 88 LYS A CA 1
ATOM 722 C C . LYS A 1 88 ? 15.993 -6.659 -5.812 1.00 70.31 88 LYS A C 1
ATOM 724 O O . LYS A 1 88 ? 16.982 -6.763 -6.536 1.00 70.31 88 LYS A O 1
ATOM 729 N N . PHE A 1 89 ? 14.986 -7.528 -5.850 1.00 71.88 89 PHE A N 1
ATOM 730 C CA . PHE A 1 89 ? 14.901 -8.620 -6.814 1.00 71.88 89 PHE A CA 1
ATOM 731 C C . PHE A 1 89 ? 14.765 -8.090 -8.245 1.00 71.88 89 PHE A C 1
ATOM 733 O O . PHE A 1 89 ? 15.534 -8.501 -9.106 1.00 71.88 89 PHE A O 1
ATOM 740 N N . MET A 1 90 ? 13.897 -7.105 -8.482 1.00 61.66 90 MET A N 1
ATOM 741 C CA . MET A 1 90 ? 13.730 -6.435 -9.774 1.00 61.66 90 MET A CA 1
ATOM 742 C C . MET A 1 90 ? 14.997 -5.691 -10.205 1.00 61.66 90 MET A C 1
ATOM 744 O O . MET A 1 90 ? 15.385 -5.757 -11.369 1.00 61.66 90 MET A O 1
ATOM 748 N N . ALA A 1 91 ? 15.698 -5.035 -9.277 1.00 64.50 91 ALA A N 1
ATOM 749 C CA . ALA A 1 91 ? 16.985 -4.399 -9.550 1.00 64.50 91 ALA A CA 1
ATOM 750 C C . ALA A 1 91 ? 18.073 -5.425 -9.909 1.00 64.50 91 ALA A C 1
ATOM 752 O O . ALA A 1 91 ? 18.850 -5.198 -10.838 1.00 64.50 91 ALA A O 1
ATOM 753 N N . ASN A 1 92 ? 18.112 -6.569 -9.217 1.00 65.00 92 ASN A N 1
ATOM 754 C CA . ASN A 1 92 ? 19.019 -7.667 -9.546 1.00 65.00 92 ASN A CA 1
ATOM 755 C C . ASN A 1 92 ? 18.668 -8.302 -10.892 1.00 65.00 92 ASN A C 1
ATOM 757 O O . ASN A 1 92 ? 19.562 -8.449 -11.711 1.00 65.00 92 ASN A O 1
ATOM 761 N N . MET A 1 93 ? 17.392 -8.579 -11.170 1.00 64.62 93 MET A N 1
ATOM 762 C CA . MET A 1 93 ? 16.935 -9.060 -12.475 1.00 64.62 93 MET A CA 1
ATOM 763 C C . MET A 1 93 ? 17.294 -8.084 -13.588 1.00 64.62 93 MET A C 1
ATOM 765 O O . MET A 1 93 ? 17.807 -8.503 -14.615 1.00 64.62 93 MET A O 1
ATOM 769 N N . LYS A 1 94 ? 17.084 -6.778 -13.391 1.00 60.78 94 LYS A N 1
ATOM 770 C CA . LYS A 1 94 ? 17.490 -5.751 -14.356 1.00 60.78 94 LYS A CA 1
ATOM 771 C C . LYS A 1 94 ? 18.998 -5.785 -14.586 1.00 60.78 94 LYS A C 1
ATOM 773 O O . LYS A 1 94 ? 19.435 -5.736 -15.727 1.00 60.78 94 LYS A O 1
ATOM 778 N N . ARG A 1 95 ? 19.797 -5.896 -13.523 1.00 56.84 95 ARG A N 1
ATOM 779 C CA . ARG A 1 95 ? 21.257 -6.012 -13.622 1.00 56.84 95 ARG A CA 1
ATOM 780 C C . ARG A 1 95 ? 21.683 -7.308 -14.310 1.00 56.84 95 ARG A C 1
ATOM 782 O O . ARG A 1 95 ? 22.643 -7.285 -15.063 1.00 56.84 95 ARG A O 1
ATOM 789 N N . ASP A 1 96 ? 21.001 -8.414 -14.058 1.00 57.75 96 ASP A N 1
ATOM 790 C CA . ASP A 1 96 ? 21.326 -9.720 -14.625 1.00 57.75 96 ASP A CA 1
ATOM 791 C C . ASP A 1 96 ? 20.881 -9.806 -16.093 1.00 57.75 96 ASP A C 1
ATOM 793 O O . ASP A 1 96 ? 21.610 -10.357 -16.907 1.00 57.75 96 ASP A O 1
ATOM 797 N N . LEU A 1 97 ? 19.771 -9.159 -16.465 1.00 54.09 97 LEU A N 1
ATOM 798 C CA . LEU A 1 97 ? 19.377 -8.919 -17.856 1.00 54.09 97 LEU A CA 1
ATOM 799 C C . LEU A 1 97 ? 20.391 -8.026 -18.571 1.00 54.09 97 LEU A C 1
ATOM 801 O O . LEU A 1 97 ? 20.825 -8.364 -19.663 1.00 54.09 97 LEU A O 1
ATOM 805 N N . VAL A 1 98 ? 20.823 -6.926 -17.947 1.00 55.06 98 VAL A N 1
ATOM 806 C CA . VAL A 1 98 ? 21.881 -6.062 -18.498 1.00 55.06 98 VAL A CA 1
ATOM 807 C C . VAL A 1 98 ? 23.196 -6.830 -18.633 1.00 55.06 98 VAL A C 1
ATOM 809 O O . VAL A 1 98 ? 23.851 -6.710 -19.650 1.00 55.06 98 VAL A O 1
ATOM 812 N N . LYS A 1 99 ? 23.556 -7.698 -17.682 1.00 51.31 99 LYS A N 1
ATOM 813 C CA . LYS A 1 99 ? 24.741 -8.564 -17.786 1.00 51.31 99 LYS A CA 1
ATOM 814 C C . LYS A 1 99 ? 24.604 -9.658 -18.840 1.00 51.31 99 LYS A C 1
ATOM 816 O O . LYS A 1 99 ? 25.597 -9.995 -19.465 1.00 51.31 99 LYS A O 1
ATOM 821 N N . LEU A 1 100 ? 23.419 -10.228 -19.044 1.00 50.88 100 LEU A N 1
ATOM 822 C CA . LEU A 1 100 ? 23.147 -11.151 -20.154 1.00 50.88 100 LEU A CA 1
ATOM 823 C C . LEU A 1 100 ? 23.235 -10.438 -21.510 1.00 50.88 100 LEU A C 1
ATOM 825 O O . LEU A 1 100 ? 23.605 -11.066 -22.491 1.00 50.88 100 LEU A O 1
ATOM 829 N N . VAL A 1 101 ? 22.948 -9.135 -21.546 1.00 48.12 101 VAL A N 1
ATOM 830 C CA . VAL A 1 101 ? 23.145 -8.266 -22.716 1.00 48.12 101 VAL A CA 1
ATOM 831 C C . VAL A 1 101 ? 24.620 -7.851 -22.881 1.00 48.12 101 VAL A C 1
ATOM 833 O O . VAL A 1 101 ? 25.107 -7.823 -24.002 1.00 48.12 101 VAL A O 1
ATOM 836 N N . ASP A 1 102 ? 25.348 -7.592 -21.790 1.00 46.22 102 ASP A N 1
ATOM 837 C CA . ASP A 1 102 ? 26.741 -7.105 -21.812 1.00 46.22 102 ASP A CA 1
ATOM 838 C C . ASP A 1 102 ? 27.797 -8.227 -21.871 1.00 46.22 102 ASP A C 1
ATOM 840 O O . ASP A 1 102 ? 28.933 -7.989 -22.273 1.00 46.22 102 ASP A O 1
ATOM 844 N N . SER A 1 103 ? 27.473 -9.457 -21.452 1.00 46.91 103 SER A N 1
ATOM 845 C CA . SER A 1 103 ? 28.431 -10.583 -21.433 1.00 46.91 103 SER A CA 1
ATOM 846 C C . SER A 1 103 ? 28.651 -11.232 -22.795 1.00 46.91 103 SER A C 1
ATOM 848 O O . SER A 1 103 ? 29.537 -12.076 -22.924 1.00 46.91 103 SER A O 1
ATOM 850 N N . ASP A 1 104 ? 27.914 -10.793 -23.812 1.00 45.16 104 ASP A N 1
ATOM 851 C CA . ASP A 1 104 ? 28.127 -11.199 -25.189 1.00 45.16 104 ASP A CA 1
ATOM 852 C C . ASP A 1 104 ? 28.670 -10.010 -25.992 1.00 45.16 104 ASP A C 1
ATOM 854 O O . ASP A 1 104 ? 27.999 -9.407 -26.828 1.00 45.16 104 ASP A O 1
ATOM 858 N N . HIS A 1 105 ? 29.965 -9.723 -25.817 1.00 46.81 105 HIS A N 1
ATOM 859 C CA . HIS A 1 105 ? 30.766 -8.969 -26.796 1.00 46.81 105 HIS A CA 1
ATOM 860 C C . HIS A 1 105 ? 30.899 -9.714 -28.148 1.00 46.81 105 HIS A C 1
ATOM 862 O O . HIS A 1 105 ? 31.871 -9.547 -28.882 1.00 46.81 105 HIS A O 1
ATOM 868 N N . SER A 1 106 ? 29.911 -10.540 -28.499 1.00 47.41 106 SER A N 1
ATOM 869 C CA . SER A 1 106 ? 29.781 -11.219 -29.775 1.00 47.41 106 SER A CA 1
ATOM 870 C C . SER A 1 106 ? 28.330 -11.307 -30.261 1.00 47.41 106 SER A C 1
ATOM 872 O O . SER A 1 106 ? 27.942 -12.331 -30.806 1.00 47.41 106 SER A O 1
ATOM 874 N N . LYS A 1 107 ? 27.528 -10.240 -30.114 1.00 40.47 107 LYS A N 1
ATOM 875 C CA . LYS A 1 107 ? 26.461 -9.873 -31.074 1.00 40.47 107 LYS A CA 1
ATOM 876 C C . LYS A 1 107 ? 25.835 -8.521 -30.722 1.00 40.47 107 LYS A C 1
ATOM 878 O O . LYS A 1 107 ? 24.919 -8.416 -29.914 1.00 40.47 107 LYS A O 1
ATOM 883 N N . THR A 1 108 ? 26.303 -7.491 -31.417 1.00 45.31 108 THR A N 1
ATOM 884 C CA . THR A 1 108 ? 25.413 -6.503 -32.044 1.00 45.31 108 THR A CA 1
ATOM 885 C C . THR A 1 108 ? 24.129 -7.189 -32.531 1.00 45.31 108 THR A C 1
ATOM 887 O O . THR A 1 108 ? 24.225 -8.246 -33.152 1.00 45.31 108 THR A O 1
ATOM 890 N N . ASP A 1 109 ? 22.969 -6.591 -32.252 1.00 47.91 109 ASP A N 1
ATOM 891 C CA . ASP A 1 109 ? 21.610 -7.032 -32.629 1.00 47.91 109 ASP A CA 1
ATOM 892 C C . ASP A 1 109 ? 20.829 -7.810 -31.555 1.00 47.91 109 ASP A C 1
ATOM 894 O O . ASP A 1 109 ? 20.373 -8.936 -31.758 1.00 47.91 109 ASP A O 1
ATOM 898 N N . SER A 1 110 ? 20.534 -7.158 -30.426 1.00 48.62 110 SER A N 1
ATOM 899 C CA . SER A 1 110 ? 19.223 -7.409 -29.812 1.00 48.62 110 SER A CA 1
ATOM 900 C C . SER A 1 110 ? 18.174 -6.705 -30.681 1.00 48.62 110 SER A C 1
ATOM 902 O O . SER A 1 110 ? 18.248 -5.478 -30.810 1.00 48.62 110 SER A O 1
ATOM 904 N N . PRO A 1 111 ? 17.178 -7.415 -31.247 1.00 51.06 111 PRO A N 1
ATOM 905 C CA . PRO A 1 111 ? 16.157 -6.810 -32.105 1.00 51.06 111 PRO A CA 1
ATOM 906 C C . PRO A 1 111 ? 15.447 -5.632 -31.433 1.00 51.06 111 PRO A C 1
ATOM 908 O O . PRO A 1 111 ? 15.056 -4.680 -32.094 1.00 51.06 111 PRO A O 1
ATOM 911 N N . LEU A 1 112 ? 15.323 -5.666 -30.102 1.00 44.88 112 LEU A N 1
ATOM 912 C CA . LEU A 1 112 ? 14.704 -4.594 -29.329 1.00 44.88 112 LEU A CA 1
ATOM 913 C C . LEU A 1 112 ? 15.496 -3.284 -29.404 1.00 44.88 112 LEU A C 1
ATOM 915 O O . LEU A 1 112 ? 14.875 -2.247 -29.598 1.00 44.88 112 LEU A O 1
ATOM 919 N N . PHE A 1 113 ? 16.830 -3.307 -29.299 1.00 51.25 113 PHE A N 1
ATOM 920 C CA . PHE A 1 113 ? 17.632 -2.075 -29.342 1.00 51.25 113 PHE A CA 1
ATOM 921 C C . PHE A 1 113 ? 17.704 -1.484 -30.754 1.00 51.25 113 PHE A C 1
ATOM 923 O O . PHE A 1 113 ? 17.530 -0.281 -30.893 1.00 51.25 113 PHE A O 1
ATOM 930 N N . TYR A 1 114 ? 17.781 -2.325 -31.793 1.00 52.50 114 TYR A N 1
ATOM 931 C CA . TYR A 1 114 ? 17.713 -1.875 -33.190 1.00 52.50 114 TYR A CA 1
ATOM 932 C C . TYR A 1 114 ? 16.426 -1.089 -33.493 1.00 52.50 114 TYR A C 1
ATOM 934 O O . TYR A 1 114 ? 16.467 -0.018 -34.094 1.00 52.50 114 TYR A O 1
ATOM 942 N N . TYR A 1 115 ? 15.267 -1.578 -33.032 1.00 55.22 115 TYR A N 1
ATOM 943 C CA . TYR A 1 115 ? 14.010 -0.849 -33.219 1.00 55.22 115 TYR A CA 1
ATOM 944 C C . TYR A 1 115 ? 13.924 0.429 -32.370 1.00 55.22 115 TYR A C 1
ATOM 946 O O . TYR A 1 115 ? 13.289 1.386 -32.810 1.00 55.22 115 TYR A O 1
ATOM 954 N N . TYR A 1 116 ? 14.555 0.481 -31.190 1.00 59.53 116 TYR A N 1
ATOM 955 C CA . TYR A 1 116 ? 14.618 1.710 -30.388 1.00 59.53 116 TYR A CA 1
ATOM 956 C C . TYR A 1 116 ? 15.497 2.782 -31.035 1.00 59.53 116 TYR A C 1
ATOM 958 O O . TYR A 1 116 ? 15.075 3.937 -31.073 1.00 59.53 116 TYR A O 1
ATOM 966 N N . ASP A 1 117 ? 16.653 2.406 -31.581 1.00 61.19 117 ASP A N 1
ATOM 967 C CA . ASP A 1 117 ? 17.566 3.334 -32.256 1.00 61.19 117 ASP A CA 1
ATOM 968 C C . ASP A 1 117 ? 16.917 3.916 -33.520 1.00 61.19 117 ASP A C 1
ATOM 970 O O . ASP A 1 117 ? 16.935 5.127 -33.719 1.00 61.19 117 ASP A O 1
ATOM 974 N N . ILE A 1 118 ? 16.206 3.086 -34.297 1.00 66.25 118 ILE A N 1
ATOM 975 C CA . ILE A 1 118 ? 15.403 3.550 -35.441 1.00 66.25 118 ILE A CA 1
ATOM 976 C C . ILE A 1 118 ? 14.343 4.558 -34.999 1.00 66.25 118 ILE A C 1
ATOM 978 O O . ILE A 1 118 ? 14.196 5.620 -35.599 1.00 66.25 118 ILE A O 1
ATOM 982 N N . VAL A 1 119 ? 13.560 4.235 -33.966 1.00 68.25 119 VAL A N 1
ATOM 983 C CA . VAL A 1 119 ? 12.508 5.143 -33.488 1.00 68.25 119 VAL A CA 1
ATOM 984 C C . VAL A 1 119 ? 13.114 6.463 -33.011 1.00 68.25 119 VAL A C 1
ATOM 986 O O . VAL A 1 119 ? 12.536 7.517 -33.275 1.00 68.25 119 VAL A O 1
ATOM 989 N N . PHE A 1 120 ? 14.274 6.416 -32.356 1.00 73.50 120 PHE A N 1
ATOM 990 C CA . PHE A 1 120 ? 14.993 7.602 -31.905 1.00 73.50 120 PHE A CA 1
ATOM 991 C C . PHE A 1 120 ? 15.489 8.462 -33.079 1.00 73.50 120 PHE A C 1
ATOM 993 O O . PHE A 1 120 ? 15.178 9.651 -33.105 1.00 73.50 120 PHE A O 1
ATOM 1000 N N . GLU A 1 121 ? 16.128 7.869 -34.094 1.00 72.31 121 GLU A N 1
ATOM 1001 C CA . GLU A 1 121 ? 16.538 8.569 -35.325 1.00 72.31 121 GLU A CA 1
ATOM 1002 C C . GLU A 1 121 ? 15.347 9.222 -36.043 1.00 72.31 121 GLU A C 1
ATOM 1004 O O . GLU A 1 121 ? 15.421 10.372 -36.473 1.00 72.31 121 GLU A O 1
ATOM 1009 N N . TYR A 1 122 ? 14.206 8.533 -36.151 1.00 74.88 122 TYR A N 1
ATOM 1010 C CA . TYR A 1 122 ? 13.011 9.125 -36.763 1.00 74.88 122 TYR A CA 1
ATOM 1011 C C . TYR A 1 122 ? 12.413 10.258 -35.919 1.00 74.88 122 TYR A C 1
ATOM 1013 O O . TYR A 1 122 ? 11.846 11.196 -36.487 1.00 74.88 122 TYR A O 1
ATOM 1021 N N . CYS A 1 123 ? 12.541 10.207 -34.589 1.00 76.75 123 CYS A N 1
ATOM 1022 C CA . CYS A 1 123 ? 12.171 11.326 -33.723 1.00 76.75 123 CYS A CA 1
ATOM 1023 C C . CYS A 1 123 ? 13.103 12.525 -33.935 1.00 76.75 123 CYS A C 1
ATOM 1025 O O . CYS A 1 123 ? 12.610 13.644 -34.059 1.00 76.75 123 CYS A O 1
ATOM 1027 N N . GLU A 1 124 ? 14.416 12.304 -34.038 1.00 77.62 124 GLU A N 1
ATOM 1028 C CA . GLU A 1 124 ? 15.396 13.351 -34.356 1.00 77.62 124 GLU A CA 1
ATOM 1029 C C . GLU A 1 124 ? 15.099 14.001 -35.708 1.00 77.62 124 GLU A C 1
ATOM 1031 O O . GLU A 1 124 ? 14.894 15.212 -35.777 1.00 77.62 124 GLU A O 1
ATOM 1036 N N . LEU A 1 125 ? 14.945 13.198 -36.764 1.00 79.38 125 LEU A N 1
ATOM 1037 C CA . LEU A 1 125 ? 14.605 13.680 -38.105 1.00 79.38 125 LEU A CA 1
ATOM 1038 C C . LEU A 1 125 ? 13.284 14.456 -38.131 1.00 79.38 125 LEU A C 1
ATOM 1040 O O . LEU A 1 125 ? 13.142 15.439 -38.863 1.00 79.38 125 LEU A O 1
ATOM 1044 N N . PHE A 1 126 ? 12.291 14.019 -37.352 1.00 78.88 126 PHE A N 1
ATOM 1045 C CA . PHE A 1 126 ? 11.028 14.738 -37.223 1.00 78.88 126 PHE A CA 1
ATOM 1046 C C . PHE A 1 126 ? 11.227 16.104 -36.561 1.00 78.88 126 PHE A C 1
ATOM 1048 O O . PHE A 1 126 ? 10.679 17.093 -37.050 1.00 78.88 126 PHE A O 1
ATOM 1055 N N . LEU A 1 127 ? 12.003 16.181 -35.480 1.00 85.12 127 LEU A N 1
ATOM 1056 C CA . LEU A 1 127 ? 12.290 17.440 -34.793 1.00 85.12 127 LEU A CA 1
ATOM 1057 C C . LEU A 1 127 ? 13.075 18.395 -35.698 1.00 85.12 127 LEU A C 1
ATOM 1059 O O . LEU A 1 127 ? 12.634 19.527 -35.903 1.00 85.12 127 LEU A O 1
ATOM 1063 N N . GLU A 1 128 ? 14.141 17.916 -36.341 1.00 84.75 128 GLU A N 1
ATOM 1064 C CA . GLU A 1 128 ? 14.953 18.704 -37.274 1.00 84.75 128 GLU A CA 1
ATOM 1065 C C . GLU A 1 128 ? 14.120 19.267 -38.428 1.00 84.75 128 GLU A C 1
ATOM 1067 O O . GLU A 1 128 ? 14.197 20.456 -38.741 1.00 84.75 128 GLU A O 1
ATOM 1072 N N . LYS A 1 129 ? 13.243 18.448 -39.023 1.00 89.12 129 LYS A N 1
ATOM 1073 C CA . LYS A 1 129 ? 12.347 18.881 -40.106 1.00 89.12 129 LYS A CA 1
ATOM 1074 C C . LYS A 1 129 ? 11.375 19.985 -39.676 1.00 89.12 129 LYS A C 1
ATOM 1076 O O . LYS A 1 129 ? 10.913 20.753 -40.520 1.00 89.12 129 LYS A O 1
ATOM 1081 N N . ASN A 1 130 ? 11.058 20.062 -38.386 1.00 86.62 130 ASN A N 1
ATOM 1082 C CA . ASN A 1 130 ? 10.206 21.098 -37.809 1.00 86.62 130 ASN A CA 1
ATOM 1083 C C . ASN A 1 130 ? 11.004 22.270 -37.202 1.00 86.62 130 ASN A C 1
ATOM 1085 O O . ASN A 1 130 ? 10.395 23.144 -36.591 1.00 86.62 130 ASN A O 1
ATOM 1089 N N . ASN A 1 131 ? 12.332 22.330 -37.391 1.00 89.56 131 ASN A N 1
ATOM 1090 C CA . ASN A 1 131 ? 13.234 23.290 -36.735 1.00 89.56 131 ASN A CA 1
ATOM 1091 C C . ASN A 1 131 ? 13.118 23.275 -35.200 1.00 89.56 131 ASN A C 1
ATOM 1093 O O . ASN A 1 131 ? 13.215 24.317 -34.551 1.00 89.56 131 ASN A O 1
ATOM 1097 N N . LEU A 1 132 ? 12.885 22.094 -34.632 1.00 87.12 132 LEU A N 1
ATOM 1098 C CA . LEU A 1 132 ? 12.816 21.856 -33.197 1.00 87.12 132 LEU A CA 1
ATOM 1099 C C . LEU A 1 132 ? 14.017 21.023 -32.753 1.00 87.12 132 LEU A C 1
ATOM 1101 O O . LEU A 1 132 ? 14.591 20.252 -33.518 1.00 87.12 132 LEU A O 1
ATOM 1105 N N . SER A 1 133 ? 14.375 21.165 -31.486 1.00 88.94 133 SER A N 1
ATOM 1106 C CA . SER A 1 133 ? 15.409 20.394 -30.809 1.00 88.94 133 SER A CA 1
ATOM 1107 C C . SER A 1 133 ? 14.820 19.632 -29.622 1.00 88.94 133 SER A C 1
ATOM 1109 O O . SER A 1 133 ? 13.731 19.937 -29.131 1.00 88.94 133 SER A O 1
ATOM 1111 N N . PHE A 1 134 ? 15.565 18.669 -29.081 1.00 84.81 134 PHE A N 1
ATOM 1112 C CA . PHE A 1 134 ? 15.161 18.008 -27.836 1.00 84.81 134 PHE A CA 1
ATOM 1113 C C . PHE A 1 134 ? 15.072 18.957 -26.634 1.00 84.81 134 PHE A C 1
ATOM 1115 O O . PHE A 1 134 ? 14.332 18.670 -25.695 1.00 84.81 134 PHE A O 1
ATOM 1122 N N . ASN A 1 135 ? 15.760 20.103 -26.666 1.00 86.75 135 ASN A N 1
ATOM 1123 C CA . ASN A 1 135 ? 15.602 21.132 -25.637 1.00 86.75 135 ASN A CA 1
ATOM 1124 C C . ASN A 1 135 ? 14.220 21.798 -25.707 1.00 86.75 135 ASN A C 1
ATOM 1126 O O . ASN A 1 135 ? 13.654 22.137 -24.669 1.00 86.75 135 ASN A O 1
ATOM 1130 N N . ASP A 1 136 ? 13.649 21.939 -26.904 1.00 88.62 136 ASP A N 1
ATOM 1131 C CA . ASP A 1 136 ? 12.295 22.473 -27.074 1.00 88.62 136 ASP A CA 1
ATOM 1132 C C . ASP A 1 136 ? 11.253 21.490 -26.522 1.00 88.62 136 ASP A C 1
ATOM 1134 O O . ASP A 1 136 ? 10.335 21.889 -25.806 1.00 88.62 136 ASP A O 1
ATOM 1138 N N . VAL A 1 137 ? 11.464 20.186 -26.746 1.00 87.25 137 VAL A N 1
ATOM 1139 C CA . VAL A 1 137 ? 10.651 19.111 -26.150 1.00 87.25 137 VAL A CA 1
ATOM 1140 C C . VAL A 1 137 ? 10.757 19.118 -24.621 1.00 87.25 137 VAL A C 1
ATOM 1142 O O . VAL A 1 137 ? 9.748 18.989 -23.927 1.00 87.25 137 VAL A O 1
ATOM 1145 N N . TYR A 1 138 ? 11.961 19.313 -24.077 1.00 90.31 138 TYR A N 1
ATOM 1146 C CA . TYR A 1 138 ? 12.180 19.423 -22.633 1.00 90.31 138 TYR A CA 1
ATOM 1147 C C . TYR 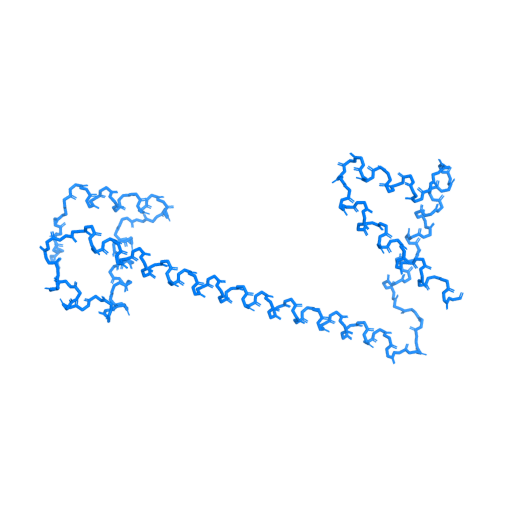A 1 138 ? 11.389 20.588 -22.017 1.00 90.31 138 TYR A C 1
ATOM 1149 O O . TYR A 1 138 ? 10.692 20.401 -21.015 1.00 90.31 138 TYR A O 1
ATOM 1157 N N . GLU A 1 139 ? 11.453 21.783 -22.612 1.00 88.75 139 GLU A N 1
ATOM 1158 C CA . GLU A 1 139 ? 10.709 22.942 -22.107 1.00 88.75 139 GLU A CA 1
ATOM 1159 C C . GLU A 1 139 ? 9.189 22.765 -22.263 1.00 88.75 139 GLU A C 1
ATOM 1161 O O . GLU A 1 139 ? 8.425 23.211 -21.401 1.00 88.75 139 GLU A O 1
ATOM 1166 N N . GLU A 1 140 ? 8.729 22.045 -23.288 1.00 88.69 140 GLU A N 1
ATOM 1167 C CA . GLU A 1 140 ? 7.315 21.703 -23.449 1.00 88.69 140 GLU A CA 1
ATOM 1168 C C . GLU A 1 140 ? 6.820 20.713 -22.378 1.00 88.69 140 GLU A C 1
ATOM 1170 O O . GLU A 1 140 ? 5.768 20.936 -21.768 1.00 88.69 140 GLU A O 1
ATOM 1175 N N . ILE A 1 141 ? 7.596 19.669 -22.064 1.00 87.31 141 ILE A N 1
ATOM 1176 C CA . ILE A 1 141 ? 7.292 18.728 -20.970 1.00 87.31 141 ILE A CA 1
ATOM 1177 C C . ILE A 1 141 ? 7.253 19.468 -19.634 1.00 87.31 141 ILE A C 1
ATOM 1179 O O . ILE A 1 141 ? 6.308 19.314 -18.861 1.00 87.31 141 ILE A O 1
ATOM 1183 N N . LYS A 1 142 ? 8.240 20.329 -19.378 1.00 91.62 142 LYS A N 1
ATOM 1184 C CA . LYS A 1 142 ? 8.309 21.142 -18.160 1.00 91.62 142 LYS A CA 1
ATOM 1185 C C . LYS A 1 142 ? 7.085 22.039 -18.000 1.00 91.62 142 LYS A C 1
ATOM 1187 O O . LYS A 1 142 ? 6.565 22.164 -16.892 1.00 91.62 142 LYS A O 1
ATOM 1192 N N . LYS A 1 143 ? 6.607 22.635 -19.096 1.00 92.38 143 LYS A N 1
ATOM 1193 C CA . LYS A 1 143 ? 5.418 23.496 -19.117 1.00 92.38 143 LYS A CA 1
ATOM 1194 C C . LYS A 1 143 ? 4.118 22.719 -18.886 1.00 92.38 143 LYS A C 1
ATOM 1196 O O . LYS A 1 143 ? 3.239 23.226 -18.194 1.00 92.38 143 LYS A O 1
ATOM 1201 N N . ASN A 1 144 ? 3.988 21.522 -19.457 1.00 89.75 144 ASN A N 1
ATOM 1202 C CA . ASN A 1 144 ? 2.729 20.768 -19.464 1.00 89.75 144 ASN A CA 1
ATOM 1203 C C . ASN A 1 144 ? 2.602 19.750 -18.319 1.00 89.75 144 ASN A C 1
ATOM 1205 O O . ASN A 1 144 ? 1.493 19.490 -17.859 1.00 89.75 144 ASN A O 1
ATOM 1209 N N . GLN A 1 145 ? 3.713 19.159 -17.872 1.00 87.25 145 GLN A N 1
ATOM 1210 C CA . GLN A 1 145 ? 3.740 18.061 -16.894 1.00 87.25 145 GLN A CA 1
ATOM 1211 C C . GLN A 1 145 ? 4.584 18.356 -15.647 1.00 87.25 145 GLN A C 1
ATOM 1213 O O . GLN A 1 145 ? 4.478 17.638 -14.655 1.00 87.25 145 GLN A O 1
ATOM 1218 N N . GLY A 1 146 ? 5.372 19.433 -15.655 1.00 88.50 146 GLY A N 1
ATOM 1219 C CA . GLY A 1 146 ? 6.173 19.866 -14.512 1.00 88.50 146 GLY A CA 1
ATOM 1220 C C . GLY A 1 146 ? 7.650 19.477 -14.603 1.00 88.50 146 GLY A C 1
ATOM 1221 O O . GLY A 1 146 ? 8.082 18.718 -15.471 1.00 88.50 146 GLY A O 1
ATOM 1222 N N . ILE A 1 147 ? 8.450 20.053 -13.703 1.00 85.12 147 ILE A N 1
ATOM 1223 C CA . ILE A 1 147 ? 9.916 20.010 -13.789 1.00 85.12 147 ILE A CA 1
ATOM 1224 C C . ILE A 1 147 ? 10.510 18.624 -13.520 1.00 85.12 147 ILE A C 1
ATOM 1226 O O . ILE A 1 147 ? 11.519 18.282 -14.130 1.00 85.12 147 ILE A O 1
ATOM 1230 N N . ASP A 1 148 ? 9.866 17.815 -12.677 1.00 88.56 148 ASP A N 1
ATOM 1231 C CA . ASP A 1 148 ? 10.351 16.475 -12.331 1.00 88.56 148 ASP A CA 1
ATOM 1232 C C . ASP A 1 148 ? 10.351 15.557 -13.565 1.00 88.56 148 ASP A C 1
ATOM 1234 O O . ASP A 1 148 ? 11.365 14.938 -13.885 1.00 88.56 148 ASP A O 1
ATOM 1238 N N . TYR A 1 149 ? 9.262 15.565 -14.342 1.00 84.88 149 TYR A N 1
ATOM 1239 C CA . TYR A 1 149 ? 9.153 14.805 -15.594 1.00 84.88 149 TYR A CA 1
ATOM 1240 C C . TYR A 1 149 ? 10.128 15.295 -16.670 1.00 84.88 149 TYR A C 1
ATOM 1242 O O . TYR A 1 149 ? 10.705 14.491 -17.405 1.00 84.88 149 TYR A O 1
ATOM 1250 N N . ALA A 1 150 ? 10.364 16.607 -16.751 1.00 83.25 150 ALA A N 1
ATOM 1251 C CA . ALA A 1 150 ? 11.345 17.161 -17.680 1.00 83.25 150 ALA A CA 1
ATOM 1252 C C . ALA A 1 150 ? 12.769 16.691 -17.334 1.00 83.25 150 ALA A C 1
ATOM 1254 O O . ALA A 1 150 ? 13.537 16.297 -18.213 1.00 83.25 150 ALA A O 1
ATOM 1255 N N . GLN A 1 151 ? 13.121 16.662 -16.046 1.00 85.56 151 GLN A N 1
ATOM 1256 C CA . GLN A 1 151 ? 14.422 16.170 -15.589 1.00 85.56 151 GLN A CA 1
ATOM 1257 C C . GLN A 1 151 ? 14.608 14.671 -15.848 1.00 85.56 151 GLN A C 1
ATOM 1259 O O . GLN A 1 151 ? 15.703 14.253 -16.233 1.00 85.56 151 GLN A O 1
ATOM 1264 N N . GLU A 1 152 ? 13.558 13.861 -15.686 1.00 85.44 152 GLU A N 1
ATOM 1265 C CA . GLU A 1 152 ? 13.595 12.443 -16.060 1.00 85.44 152 GLU A CA 1
ATOM 1266 C C . GLU A 1 152 ? 13.832 12.254 -17.563 1.00 85.44 152 GLU A C 1
ATOM 1268 O O . GLU A 1 152 ? 14.685 11.447 -17.947 1.00 85.44 152 GLU A O 1
ATOM 1273 N N . PHE A 1 153 ? 13.159 13.046 -18.404 1.00 84.88 153 PHE A N 1
ATOM 1274 C CA . PHE A 1 153 ? 13.379 13.062 -19.850 1.00 84.88 153 PHE A CA 1
ATOM 1275 C C . PHE A 1 153 ? 14.827 13.428 -20.206 1.00 84.88 153 PHE A C 1
ATOM 1277 O O . PHE A 1 153 ? 15.486 12.677 -20.924 1.00 84.88 153 PHE A O 1
ATOM 1284 N N . GLN A 1 154 ? 15.373 14.512 -19.642 1.00 84.69 154 GLN A N 1
ATOM 1285 C CA . GLN A 1 154 ? 16.758 14.925 -19.905 1.00 84.69 154 GLN A CA 1
ATOM 1286 C C . G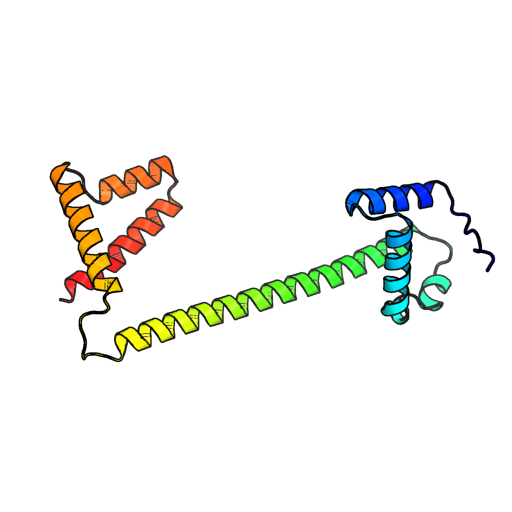LN A 1 154 ? 17.768 13.854 -19.477 1.00 84.69 154 GLN A C 1
ATOM 1288 O O . GLN A 1 154 ? 18.757 13.593 -20.163 1.00 84.69 154 GLN A O 1
ATOM 1293 N N . LYS A 1 155 ? 17.520 13.203 -18.336 1.00 84.06 155 LYS A N 1
ATOM 1294 C CA . LYS A 1 155 ? 18.365 12.116 -17.839 1.00 84.06 155 LYS A CA 1
ATOM 1295 C C . LYS A 1 155 ? 18.323 10.905 -18.770 1.00 84.06 155 LYS A C 1
ATOM 1297 O O . LYS A 1 155 ? 19.364 10.294 -19.007 1.00 84.06 155 LYS A O 1
ATOM 1302 N N . ALA A 1 156 ? 17.150 10.553 -19.293 1.00 79.62 156 ALA A N 1
ATOM 1303 C CA . ALA A 1 156 ? 17.008 9.488 -20.280 1.00 79.62 156 ALA A CA 1
ATOM 1304 C C . ALA A 1 156 ? 17.724 9.838 -21.595 1.00 79.62 156 ALA A C 1
ATOM 1306 O O . ALA A 1 156 ? 18.485 9.012 -22.095 1.00 79.62 156 ALA A O 1
ATOM 1307 N N . LEU A 1 157 ? 17.567 11.072 -22.087 1.00 80.62 157 LEU A N 1
ATOM 1308 C CA . LEU A 1 157 ? 18.218 11.571 -23.301 1.00 80.62 157 LEU A CA 1
ATOM 1309 C C . LEU A 1 157 ? 19.749 11.480 -23.209 1.00 80.62 157 LEU A C 1
ATOM 1311 O O . LEU A 1 157 ? 20.396 10.900 -24.079 1.00 80.62 157 LEU A O 1
ATOM 1315 N N . ASN A 1 158 ? 20.325 11.962 -22.104 1.00 78.50 158 ASN A N 1
ATOM 1316 C CA . ASN A 1 158 ? 21.771 11.920 -21.878 1.00 78.50 158 ASN A CA 1
ATOM 1317 C C . ASN A 1 158 ? 22.314 10.478 -21.851 1.00 78.50 158 ASN A C 1
ATOM 1319 O O . ASN A 1 158 ? 23.415 10.223 -22.337 1.00 78.50 158 ASN A O 1
ATOM 1323 N N . ASN A 1 159 ? 21.551 9.524 -21.303 1.00 70.62 159 ASN A N 1
ATOM 1324 C CA . ASN A 1 159 ? 21.937 8.109 -21.269 1.00 70.62 159 ASN A CA 1
ATOM 1325 C C . ASN A 1 159 ? 21.889 7.442 -22.653 1.00 70.62 159 ASN A C 1
ATOM 1327 O O . ASN A 1 159 ? 22.607 6.472 -22.879 1.00 70.62 159 ASN A O 1
ATOM 1331 N N . ILE A 1 160 ? 21.030 7.923 -23.555 1.00 67.06 160 ILE A N 1
ATOM 1332 C CA . ILE A 1 160 ? 20.943 7.438 -24.938 1.00 67.06 160 ILE A CA 1
ATOM 1333 C C . ILE A 1 160 ? 22.105 8.018 -25.754 1.00 67.06 160 ILE A C 1
ATOM 1335 O O . ILE A 1 160 ? 22.854 7.267 -26.370 1.00 67.06 160 ILE A O 1
ATOM 1339 N N . GLN A 1 161 ? 22.343 9.329 -25.657 1.00 65.38 161 GLN A N 1
ATOM 1340 C CA . GLN A 1 161 ? 23.427 10.005 -26.379 1.00 65.38 161 GLN A CA 1
ATOM 1341 C C . GLN A 1 161 ? 24.828 9.535 -25.957 1.00 65.38 161 GLN A C 1
ATOM 1343 O O . GLN A 1 161 ? 25.738 9.443 -26.771 1.00 65.38 161 GLN A O 1
ATOM 1348 N N . THR A 1 162 ? 25.033 9.191 -24.684 1.00 58.00 162 THR A N 1
ATOM 1349 C CA . THR A 1 162 ? 26.325 8.639 -24.232 1.00 58.00 162 THR A CA 1
ATOM 1350 C C . THR A 1 162 ? 26.578 7.209 -24.711 1.00 58.00 162 THR A C 1
ATOM 1352 O O . THR A 1 162 ? 27.736 6.805 -24.787 1.00 58.00 162 THR A O 1
ATOM 1355 N N . LYS A 1 163 ? 25.528 6.457 -25.069 1.00 55.53 163 LYS A N 1
ATOM 1356 C CA . LYS A 1 163 ? 25.652 5.127 -25.681 1.00 55.53 163 LYS A CA 1
ATOM 1357 C C . LYS A 1 163 ? 25.933 5.195 -27.180 1.00 55.53 163 LYS A C 1
ATOM 1359 O O . LYS A 1 163 ? 26.695 4.372 -27.671 1.00 55.53 163 LYS A O 1
ATOM 1364 N N . SER A 1 164 ? 25.379 6.176 -27.891 1.00 45.44 164 SER A N 1
ATOM 1365 C CA . SER A 1 164 ? 25.600 6.336 -29.334 1.00 45.44 164 SER A CA 1
ATOM 1366 C C . SER A 1 164 ? 26.990 6.880 -29.693 1.00 45.44 164 SER A C 1
ATOM 1368 O O . SER A 1 164 ? 27.485 6.592 -30.774 1.00 45.44 164 SER A O 1
ATOM 1370 N N . VAL A 1 165 ? 27.667 7.600 -28.789 1.00 39.41 165 VAL A N 1
ATOM 1371 C CA . VAL A 1 165 ? 29.023 8.156 -29.023 1.00 39.41 165 VAL A CA 1
ATOM 1372 C C . VAL A 1 165 ? 30.149 7.121 -28.819 1.00 39.41 165 VAL A C 1
ATOM 1374 O O . VAL A 1 165 ? 31.307 7.394 -29.127 1.00 39.41 165 VAL A O 1
ATOM 1377 N N . GLN A 1 166 ? 29.845 5.923 -28.306 1.00 34.91 166 GLN A N 1
ATOM 1378 C CA . GLN A 1 166 ? 30.826 4.836 -28.145 1.00 34.91 166 GLN A CA 1
ATOM 1379 C C . GLN A 1 166 ? 30.879 3.856 -29.334 1.00 34.91 166 GLN A C 1
ATOM 1381 O O . GLN A 1 166 ? 31.561 2.834 -29.234 1.00 34.91 166 GLN A O 1
ATOM 1386 N N . HIS A 1 167 ? 30.206 4.177 -30.444 1.00 35.03 167 HIS A N 1
ATOM 1387 C CA . HIS A 1 167 ? 30.282 3.451 -31.715 1.00 35.03 167 HIS A CA 1
ATOM 1388 C C . HIS A 1 167 ? 31.072 4.223 -32.774 1.00 35.03 167 HIS A C 1
ATOM 1390 O O . HIS A 1 167 ? 30.875 5.452 -32.890 1.00 35.03 167 HIS A O 1
#